Protein AF-A0A3Q0JH21-F1 (afdb_monomer)

Foldseek 3Di:
DDFFKEKEKFFWADWDDDQFWIWTWGDDPQGTAIEIEGDDNPCPPDDDDDHGFIKIFIATWDADPVRGIHGYTPDMDGDPDPVVVVVLVVLLVCVVVVVVVVVVVVVVVVVVVVVVVVPDDDDDDDDDDDDDDDDPPPVVVVPPPHRHDDPVVSVVVPD

Solvent-accessible surface area (backbone atoms only — not comparable to full-atom values): 9679 Å² total; per-residue (Å²): 138,86,74,54,36,34,35,37,66,31,31,29,74,41,69,49,80,56,91,54,31,36,43,34,36,34,34,45,102,66,44,76,43,48,30,41,35,74,47,59,89,83,56,82,78,74,72,84,80,60,65,74,36,54,31,39,37,34,23,34,57,43,78,45,97,86,74,48,63,34,34,42,46,76,45,76,43,75,57,88,55,74,66,56,55,56,53,51,53,53,50,42,67,43,45,62,62,52,52,54,57,49,55,56,52,57,49,54,54,50,57,56,52,58,61,62,67,74,73,70,78,84,85,89,82,85,90,80,94,81,83,89,79,86,77,79,76,65,70,73,70,70,57,83,58,75,40,60,49,54,59,61,69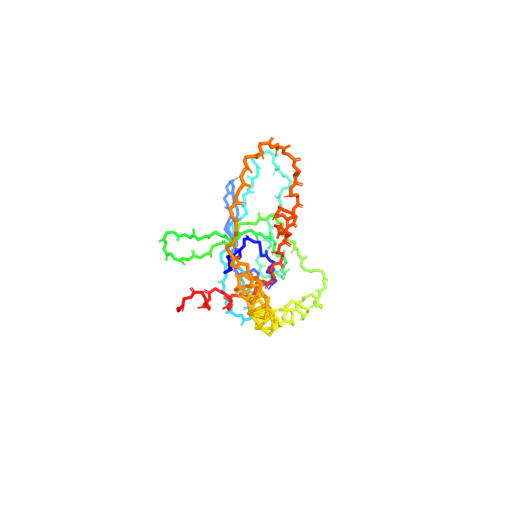,65,59,75,75,71,127

Structure (mmCIF, N/CA/C/O backbone):
data_AF-A0A3Q0JH21-F1
#
_entry.id   AF-A0A3Q0JH21-F1
#
loop_
_atom_site.group_PDB
_atom_site.id
_atom_site.type_symbol
_atom_site.label_atom_id
_atom_site.label_alt_id
_atom_site.label_comp_id
_atom_site.label_asym_id
_atom_site.label_entity_id
_atom_site.label_seq_id
_atom_site.pdbx_PDB_ins_code
_atom_site.Cartn_x
_atom_site.Cartn_y
_atom_site.Cartn_z
_atom_site.occupancy
_atom_site.B_iso_or_equiv
_atom_site.auth_seq_id
_atom_site.auth_comp_id
_atom_site.auth_asym_id
_atom_site.auth_atom_id
_atom_site.pdbx_PDB_model_num
ATOM 1 N N . MET A 1 1 ? -6.756 12.378 17.312 1.00 47.69 1 MET A N 1
ATOM 2 C CA . MET A 1 1 ? -5.829 11.247 17.101 1.00 47.69 1 MET A CA 1
ATOM 3 C C . MET A 1 1 ? -5.426 11.287 15.644 1.00 47.69 1 MET A C 1
ATOM 5 O O . MET A 1 1 ? -6.291 11.143 14.793 1.00 47.69 1 MET A O 1
ATOM 9 N N . GLU A 1 2 ? -4.172 11.613 15.358 1.00 54.91 2 GLU A N 1
ATOM 10 C CA . GLU A 1 2 ? -3.682 11.791 13.990 1.00 54.91 2 GLU A CA 1
ATOM 11 C C . GLU A 1 2 ? -3.002 10.500 13.519 1.00 54.91 2 GLU A C 1
ATOM 13 O O . GLU A 1 2 ? -2.064 10.015 14.152 1.00 54.91 2 GLU A O 1
ATOM 18 N N . VAL A 1 3 ? -3.500 9.908 12.433 1.00 61.66 3 VAL A N 1
ATOM 19 C CA . 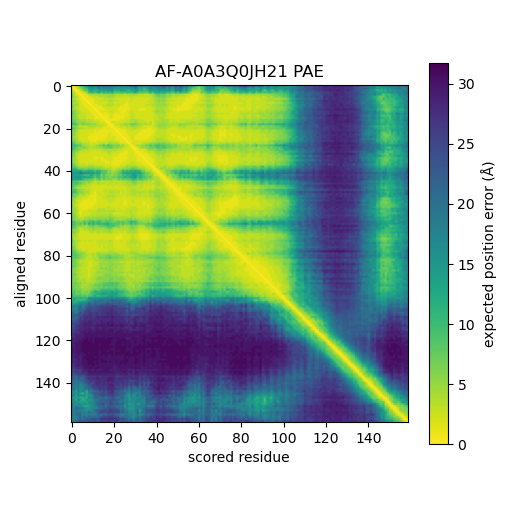VAL A 1 3 ? -3.003 8.627 11.911 1.00 61.66 3 VAL A CA 1
ATOM 20 C C . VAL A 1 3 ? -1.771 8.867 11.053 1.00 61.66 3 VAL A C 1
ATOM 22 O O . VAL A 1 3 ? -1.867 9.479 9.994 1.00 61.66 3 VAL A O 1
ATOM 25 N N . HIS A 1 4 ? -0.629 8.353 11.501 1.00 77.00 4 HIS A N 1
ATOM 26 C CA . HIS A 1 4 ? 0.640 8.539 10.802 1.00 77.00 4 HIS A CA 1
ATOM 27 C C . HIS A 1 4 ? 0.984 7.359 9.895 1.00 77.00 4 HIS A C 1
ATOM 29 O O . HIS A 1 4 ? 1.493 7.583 8.807 1.00 77.00 4 HIS A O 1
ATOM 35 N N . LEU A 1 5 ? 0.677 6.120 10.296 1.00 84.62 5 LEU A N 1
ATOM 36 C CA . LEU A 1 5 ? 0.980 4.899 9.544 1.00 84.62 5 LEU A CA 1
ATOM 37 C C . LEU A 1 5 ? -0.312 4.154 9.206 1.00 84.62 5 LEU A C 1
ATOM 39 O O . LEU A 1 5 ? -1.169 3.955 10.068 1.00 84.62 5 LEU A O 1
ATOM 43 N N . ALA A 1 6 ? -0.427 3.725 7.954 1.00 84.06 6 ALA A N 1
ATOM 44 C CA . ALA A 1 6 ? -1.588 3.039 7.434 1.00 84.06 6 ALA A CA 1
ATOM 45 C C . ALA A 1 6 ? -1.217 1.787 6.637 1.00 84.0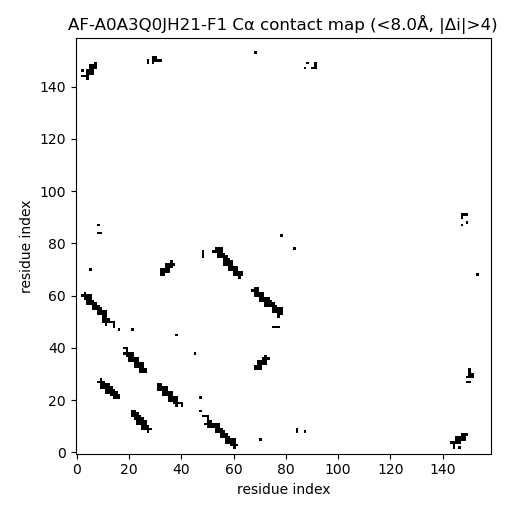6 6 ALA A C 1
ATOM 47 O O . ALA A 1 6 ? -0.247 1.772 5.880 1.00 84.06 6 ALA A O 1
ATOM 48 N N . THR A 1 7 ? -2.025 0.740 6.796 1.00 88.19 7 THR A N 1
ATOM 49 C CA . THR A 1 7 ? -2.053 -0.408 5.878 1.00 88.19 7 THR A CA 1
ATOM 50 C C . THR A 1 7 ? -3.354 -0.376 5.099 1.00 88.19 7 THR A C 1
ATOM 52 O O . THR A 1 7 ? -4.413 -0.206 5.702 1.00 88.19 7 THR A O 1
ATOM 55 N N . ILE A 1 8 ? -3.273 -0.538 3.784 1.00 87.56 8 ILE A N 1
ATOM 56 C CA . ILE A 1 8 ? -4.420 -0.592 2.882 1.00 87.56 8 ILE A CA 1
ATOM 57 C C . ILE A 1 8 ? -4.338 -1.884 2.075 1.00 87.56 8 ILE A C 1
ATOM 59 O O . ILE A 1 8 ? -3.251 -2.319 1.683 1.00 87.56 8 ILE A O 1
ATOM 63 N N . ILE A 1 9 ? -5.490 -2.497 1.835 1.00 91.06 9 ILE A N 1
ATOM 64 C CA . ILE A 1 9 ? -5.622 -3.651 0.951 1.00 91.06 9 ILE A CA 1
ATOM 65 C C . ILE A 1 9 ? -6.660 -3.289 -0.098 1.00 91.06 9 ILE A C 1
ATOM 67 O O . ILE A 1 9 ? -7.755 -2.847 0.242 1.00 91.06 9 ILE A O 1
ATOM 71 N N . GLY A 1 10 ? -6.307 -3.444 -1.370 1.00 91.00 10 GLY A N 1
ATOM 72 C CA . GLY A 1 10 ? -7.180 -3.046 -2.466 1.00 91.00 10 GLY A CA 1
ATOM 73 C C . GLY A 1 10 ? -6.657 -3.473 -3.826 1.00 91.00 10 GLY A C 1
ATOM 74 O O . GLY A 1 10 ? -5.677 -4.209 -3.943 1.00 91.00 10 GLY A O 1
ATOM 75 N N . VAL A 1 11 ? -7.333 -3.004 -4.868 1.00 93.44 11 VAL A N 1
ATOM 76 C CA . VAL A 1 11 ? -7.014 -3.293 -6.264 1.00 93.44 11 VAL A CA 1
ATOM 77 C C . VAL A 1 11 ? -6.386 -2.064 -6.903 1.00 93.44 11 VAL A C 1
ATOM 79 O O . VAL A 1 11 ? -6.929 -0.962 -6.832 1.00 93.44 11 VAL A O 1
ATOM 82 N N . ILE A 1 12 ? -5.256 -2.249 -7.582 1.00 95.62 12 ILE A N 1
ATOM 83 C CA . ILE A 1 12 ? -4.656 -1.178 -8.382 1.00 95.62 12 ILE A CA 1
ATOM 84 C C . ILE A 1 12 ? -5.578 -0.866 -9.568 1.00 95.62 12 ILE A C 1
ATOM 86 O O . ILE A 1 12 ? -5.927 -1.763 -10.336 1.00 95.62 12 ILE A O 1
ATOM 90 N N . ARG A 1 13 ? -5.952 0.406 -9.727 1.00 95.25 13 ARG A N 1
ATOM 91 C CA . ARG A 1 13 ? -6.743 0.931 -10.855 1.00 95.25 13 ARG A CA 1
ATOM 92 C C . ARG A 1 13 ? -5.908 1.677 -11.882 1.00 95.25 13 ARG A C 1
ATOM 94 O O . ARG A 1 13 ? -6.226 1.655 -13.071 1.00 95.25 13 ARG A O 1
ATOM 101 N N . SER A 1 14 ? -4.845 2.333 -11.427 1.00 95.56 14 SER A N 1
ATOM 102 C CA . SER A 1 14 ? -3.913 3.062 -12.281 1.00 95.56 14 SER A CA 1
ATOM 103 C C . SER A 1 14 ? -2.497 2.961 -11.735 1.00 95.56 14 SER A C 1
ATOM 105 O O . SER A 1 14 ? -2.299 2.914 -10.518 1.00 95.56 14 SER A O 1
ATOM 107 N N . VAL A 1 15 ? -1.534 2.929 -12.653 1.00 96.56 15 VAL A N 1
ATOM 108 C CA . VAL A 1 15 ? -0.098 2.950 -12.376 1.00 96.56 15 VAL A CA 1
ATOM 109 C C . VAL A 1 15 ? 0.515 3.994 -13.291 1.00 96.56 15 VAL A C 1
ATOM 111 O O . VAL A 1 15 ? 0.415 3.876 -14.511 1.00 96.56 15 VAL A O 1
ATOM 114 N N . ASP A 1 16 ? 1.145 4.997 -12.700 1.00 96.12 16 ASP A N 1
ATOM 115 C CA . ASP A 1 16 ? 1.891 6.030 -13.406 1.00 96.12 16 ASP A CA 1
ATOM 116 C C . ASP A 1 16 ? 3.349 5.983 -12.944 1.00 96.12 16 ASP A C 1
ATOM 118 O O . ASP A 1 16 ? 3.661 6.248 -11.781 1.00 96.12 16 ASP A O 1
ATOM 122 N N . VAL A 1 17 ? 4.232 5.564 -13.849 1.00 94.00 17 VAL A N 1
ATOM 123 C CA . VAL A 1 17 ? 5.647 5.315 -13.565 1.00 94.00 17 VAL A CA 1
ATOM 124 C C . VAL A 1 17 ? 6.467 6.502 -14.050 1.00 94.00 17 VAL A C 1
ATOM 126 O O . VAL A 1 17 ? 6.445 6.854 -15.225 1.00 94.00 17 VAL A O 1
ATOM 129 N N . SER A 1 18 ? 7.229 7.093 -13.138 1.00 92.12 18 SER A N 1
ATOM 130 C CA . SER A 1 18 ? 8.244 8.109 -13.412 1.00 92.12 18 SER A CA 1
ATOM 131 C C . SER A 1 18 ? 9.637 7.571 -13.060 1.00 92.12 18 SER A C 1
ATOM 133 O O . SER A 1 18 ? 9.766 6.519 -12.440 1.00 92.12 18 SER A O 1
ATOM 135 N N . SER A 1 19 ? 10.695 8.315 -13.394 1.00 87.31 19 SER A N 1
ATOM 136 C CA . SER A 1 19 ? 12.081 7.906 -13.099 1.00 87.31 19 SER A CA 1
ATOM 137 C C . SER A 1 19 ? 12.407 7.823 -11.604 1.00 87.31 19 SER A C 1
ATOM 139 O O . SER A 1 19 ? 13.262 7.042 -11.219 1.00 87.31 19 SER A O 1
ATOM 141 N N . ILE A 1 20 ? 11.745 8.633 -10.770 1.00 92.56 20 ILE A N 1
ATOM 142 C CA . ILE A 1 20 ? 12.043 8.764 -9.328 1.00 92.56 20 ILE A CA 1
ATOM 143 C C . ILE A 1 20 ? 10.898 8.291 -8.430 1.00 92.56 20 ILE A C 1
ATOM 145 O O . ILE A 1 20 ? 11.001 8.318 -7.206 1.00 92.56 20 ILE A O 1
ATOM 149 N N . LYS A 1 21 ? 9.754 7.933 -9.019 1.00 93.69 21 LYS A N 1
ATOM 150 C CA . LYS A 1 21 ? 8.562 7.543 -8.266 1.00 93.69 21 LYS A CA 1
ATOM 151 C C . LYS A 1 21 ? 7.571 6.760 -9.110 1.00 93.69 21 LYS A C 1
ATOM 153 O O . LYS A 1 21 ? 7.527 6.909 -10.327 1.00 93.69 21 LYS A O 1
ATOM 158 N N . VAL A 1 22 ? 6.699 6.026 -8.435 1.00 95.06 22 VAL A N 1
ATOM 159 C CA . VAL A 1 22 ? 5.499 5.423 -9.013 1.00 95.06 22 VAL A CA 1
ATOM 160 C C . VAL A 1 22 ? 4.279 5.911 -8.254 1.00 95.06 22 VAL A C 1
ATOM 162 O O . VAL A 1 22 ? 4.223 5.816 -7.026 1.00 95.06 22 VAL A O 1
ATOM 165 N N . ASN A 1 23 ? 3.298 6.429 -8.986 1.00 95.75 23 ASN A N 1
ATOM 166 C CA . ASN A 1 23 ? 1.998 6.780 -8.441 1.00 95.75 23 ASN A CA 1
ATOM 167 C C . ASN A 1 23 ? 1.028 5.625 -8.711 1.00 95.75 23 ASN A C 1
ATOM 169 O O . ASN A 1 23 ? 0.816 5.220 -9.854 1.00 95.75 23 ASN A O 1
ATOM 173 N N . TYR A 1 24 ? 0.423 5.112 -7.650 1.00 96.00 24 TYR A N 1
ATOM 174 C CA . TYR A 1 24 ? -0.621 4.104 -7.703 1.00 96.00 24 TYR A CA 1
ATOM 175 C C . TYR A 1 24 ? -1.951 4.737 -7.316 1.00 96.00 24 TYR A C 1
ATOM 177 O O . TYR A 1 24 ? -2.042 5.462 -6.326 1.00 96.00 24 TYR A O 1
ATOM 185 N N . LEU A 1 25 ? -3.002 4.414 -8.063 1.00 93.88 25 LEU A N 1
ATOM 186 C CA . LEU A 1 25 ? -4.372 4.618 -7.609 1.00 93.88 25 LEU A CA 1
ATOM 187 C C . LEU A 1 25 ? -4.904 3.271 -7.140 1.00 93.88 25 LEU A C 1
ATOM 189 O O . LEU A 1 25 ? -5.046 2.359 -7.957 1.00 93.88 25 LEU A O 1
ATOM 193 N N . VAL A 1 26 ? -5.174 3.145 -5.846 1.00 92.75 26 VAL A N 1
ATOM 194 C CA . VAL A 1 26 ? -5.681 1.905 -5.251 1.00 92.75 26 VAL A CA 1
ATOM 195 C C . VAL A 1 26 ? -7.119 2.107 -4.821 1.00 92.75 26 VAL A C 1
ATOM 197 O O . VAL A 1 26 ? -7.433 3.091 -4.158 1.00 92.75 26 VAL A O 1
ATOM 200 N N . GLU A 1 27 ? -7.980 1.181 -5.223 1.00 89.12 27 GLU A N 1
ATOM 201 C CA . GLU A 1 27 ? -9.398 1.170 -4.889 1.00 89.12 27 GLU A CA 1
ATOM 202 C C . GLU A 1 27 ? -9.712 0.007 -3.950 1.00 89.12 27 GLU A C 1
ATOM 204 O O . GLU A 1 27 ? -9.307 -1.131 -4.198 1.00 89.12 27 GLU A O 1
ATOM 209 N N . ASP A 1 28 ? -10.452 0.295 -2.886 1.00 84.88 28 ASP A N 1
ATOM 210 C CA . ASP A 1 28 ? -11.114 -0.699 -2.046 1.00 84.88 28 ASP A CA 1
ATOM 211 C C . ASP A 1 28 ? -12.643 -0.537 -2.153 1.00 84.88 28 ASP A C 1
ATOM 213 O O . ASP A 1 28 ? -13.153 0.291 -2.908 1.00 84.88 28 ASP A O 1
ATOM 217 N N . SER A 1 29 ? -13.411 -1.316 -1.390 1.00 73.00 29 SER A N 1
ATOM 218 C CA . SER A 1 29 ? -14.879 -1.212 -1.376 1.00 73.00 29 SER A CA 1
ATOM 219 C C . SER A 1 29 ? -15.416 0.126 -0.841 1.00 73.00 29 SER A C 1
ATOM 221 O O . SER A 1 29 ? -16.627 0.326 -0.816 1.00 73.00 29 SER A O 1
ATOM 223 N N . THR A 1 30 ? -14.550 1.017 -0.357 1.00 71.94 30 THR A N 1
ATOM 224 C CA . THR A 1 30 ? -14.909 2.284 0.292 1.00 71.94 30 THR A CA 1
ATOM 225 C C . THR A 1 30 ? -14.481 3.514 -0.507 1.00 71.94 30 THR A C 1
ATOM 227 O O . THR A 1 30 ? -14.981 4.607 -0.246 1.00 71.94 30 THR A O 1
ATOM 230 N N . GLY A 1 31 ? -13.600 3.359 -1.496 1.00 82.69 31 GLY A N 1
ATOM 231 C CA . GLY A 1 31 ? -13.207 4.424 -2.410 1.00 82.69 31 GLY A CA 1
ATOM 232 C C . GLY A 1 31 ? -11.813 4.223 -2.994 1.00 82.69 31 GLY A C 1
ATOM 233 O O . GLY A 1 31 ? -11.242 3.137 -2.944 1.00 82.69 31 GLY A O 1
ATOM 234 N N . CYS A 1 32 ? -11.251 5.306 -3.533 1.00 86.94 32 CYS A N 1
ATOM 235 C CA . CYS A 1 32 ? -9.919 5.314 -4.131 1.00 86.94 32 CYS A CA 1
ATOM 236 C C . CYS A 1 32 ? -8.946 6.171 -3.318 1.00 86.94 32 CYS A C 1
ATOM 238 O O . CYS A 1 32 ? -9.309 7.231 -2.809 1.00 86.94 32 CYS A O 1
ATOM 240 N N . MET A 1 33 ? -7.684 5.754 -3.268 1.00 89.31 33 MET A N 1
ATOM 241 C CA . MET A 1 33 ? -6.603 6.481 -2.612 1.00 89.31 33 MET A CA 1
ATOM 242 C C . MET A 1 33 ? -5.358 6.537 -3.493 1.00 89.31 33 MET A C 1
ATOM 244 O O . MET A 1 33 ? -4.937 5.543 -4.090 1.00 89.31 33 MET A O 1
ATOM 248 N N . SER A 1 34 ? -4.767 7.729 -3.559 1.00 92.88 34 SER A N 1
ATOM 249 C CA . SER A 1 34 ? -3.505 7.969 -4.253 1.00 92.88 34 SER A CA 1
ATOM 250 C C . SER A 1 34 ? -2.342 7.558 -3.357 1.00 92.88 34 SER A C 1
ATOM 252 O O . SER A 1 34 ? -2.232 8.012 -2.215 1.00 92.88 34 SER A O 1
ATOM 254 N N . CYS A 1 35 ? -1.477 6.692 -3.871 1.00 93.81 35 CYS A N 1
ATOM 255 C CA . CYS A 1 35 ? -0.324 6.166 -3.161 1.00 93.81 35 CYS A CA 1
ATOM 256 C C . CYS A 1 35 ? 0.948 6.457 -3.961 1.00 93.81 35 CYS A C 1
ATOM 258 O O . CYS A 1 35 ? 0.992 6.218 -5.164 1.00 93.81 35 CYS A O 1
ATOM 260 N N . VAL A 1 36 ? 1.990 6.966 -3.311 1.00 95.31 36 VAL A N 1
ATOM 261 C CA . VAL A 1 36 ? 3.242 7.368 -3.964 1.00 95.31 36 VAL A CA 1
ATOM 262 C C . VAL A 1 36 ? 4.387 6.533 -3.411 1.00 95.31 36 VAL A C 1
ATOM 264 O O . VAL A 1 36 ? 4.658 6.577 -2.212 1.00 95.31 36 VAL A O 1
ATOM 267 N N . HIS A 1 37 ? 5.063 5.792 -4.283 1.00 95.19 37 HIS A N 1
ATOM 268 C CA . HIS A 1 37 ? 6.300 5.080 -3.975 1.00 95.19 37 HIS A CA 1
ATOM 269 C C . HIS A 1 37 ? 7.477 5.852 -4.561 1.00 95.19 37 HIS A C 1
ATOM 271 O O . HIS A 1 37 ? 7.478 6.112 -5.760 1.00 95.19 37 HIS A O 1
ATOM 277 N N . TRP A 1 38 ? 8.460 6.224 -3.747 1.00 94.06 38 TRP A N 1
ATOM 278 C CA . TRP A 1 38 ? 9.692 6.837 -4.244 1.00 94.06 38 TRP A CA 1
ATOM 279 C C . TRP A 1 38 ? 10.690 5.738 -4.564 1.00 94.06 38 TRP A C 1
ATOM 281 O O . TRP A 1 38 ? 10.919 4.866 -3.733 1.00 94.06 38 TRP A O 1
ATOM 291 N N . ILE A 1 39 ? 11.227 5.771 -5.779 1.00 90.38 39 ILE A N 1
ATOM 292 C CA . ILE A 1 39 ? 12.236 4.817 -6.226 1.00 90.38 39 ILE A CA 1
ATOM 293 C C . ILE A 1 39 ? 13.594 5.447 -5.940 1.00 90.38 39 ILE A C 1
ATOM 295 O O . ILE A 1 39 ? 13.819 6.607 -6.295 1.00 90.38 39 ILE A O 1
ATOM 299 N N . ASP A 1 40 ? 14.477 4.691 -5.298 1.00 87.69 40 ASP A N 1
ATOM 300 C CA . ASP A 1 40 ? 15.867 5.103 -5.156 1.00 87.69 40 ASP A CA 1
ATOM 301 C C . ASP A 1 40 ? 16.568 4.997 -6.517 1.00 87.69 40 ASP A C 1
ATOM 303 O O . ASP A 1 40 ? 16.396 4.014 -7.237 1.00 87.69 40 ASP A O 1
ATOM 307 N N . ALA A 1 41 ? 17.350 6.010 -6.888 1.00 79.81 41 ALA A N 1
ATOM 308 C CA . ALA A 1 41 ? 17.995 6.074 -8.199 1.00 79.81 41 ALA A CA 1
ATOM 309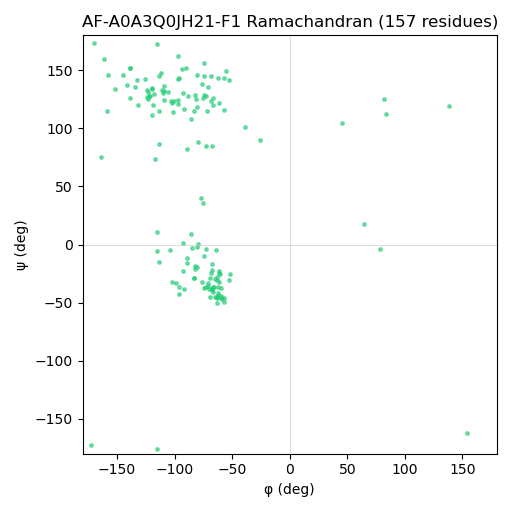 C C . ALA A 1 41 ? 18.969 4.904 -8.435 1.00 79.81 41 ALA A C 1
ATOM 311 O O . ALA A 1 41 ? 19.216 4.534 -9.584 1.00 79.81 41 ALA A O 1
ATOM 312 N N . GLU A 1 42 ? 19.490 4.318 -7.355 1.00 80.19 42 GLU A N 1
ATOM 313 C CA . GLU A 1 42 ? 20.420 3.186 -7.385 1.00 80.19 42 GLU A CA 1
ATOM 314 C C . GLU A 1 42 ? 19.716 1.816 -7.370 1.00 80.19 42 GLU A C 1
ATOM 316 O O . GLU A 1 42 ? 20.342 0.791 -7.650 1.00 80.19 42 GLU A O 1
ATOM 321 N N . ASP A 1 43 ? 18.404 1.769 -7.105 1.00 80.31 43 ASP A N 1
ATOM 322 C CA . ASP A 1 43 ? 17.642 0.519 -7.090 1.00 80.31 43 ASP A CA 1
ATOM 323 C C . ASP A 1 43 ? 17.082 0.177 -8.477 1.00 80.31 43 ASP A C 1
ATOM 325 O O . ASP A 1 43 ? 15.911 0.380 -8.807 1.00 80.31 43 ASP A O 1
ATOM 329 N N . HIS A 1 44 ? 17.937 -0.418 -9.307 1.00 76.25 44 HIS A N 1
ATOM 330 C CA . HIS A 1 44 ? 17.548 -0.938 -10.620 1.00 76.25 44 HIS A CA 1
ATOM 331 C C . HIS A 1 44 ? 16.710 -2.227 -10.559 1.00 76.25 44 HIS A C 1
ATOM 333 O O . HIS A 1 44 ? 16.283 -2.735 -11.599 1.00 76.25 44 HIS A O 1
ATOM 339 N N . SER A 1 45 ? 16.487 -2.791 -9.367 1.00 81.81 45 SER A N 1
ATOM 340 C CA . SER A 1 45 ? 15.738 -4.038 -9.196 1.00 81.81 45 SER A CA 1
ATOM 341 C C . SER A 1 45 ? 14.235 -3.815 -9.019 1.00 81.81 45 SER A C 1
ATOM 343 O O . SER A 1 45 ? 13.451 -4.756 -9.205 1.00 81.81 45 SER A O 1
ATOM 345 N N . TYR A 1 46 ? 13.822 -2.578 -8.718 1.00 85.81 46 TYR A N 1
ATOM 346 C CA . TYR A 1 46 ? 12.430 -2.240 -8.466 1.00 85.81 46 TYR A CA 1
ATOM 347 C C . TYR A 1 46 ? 11.542 -2.508 -9.687 1.00 85.81 46 TYR A C 1
ATOM 349 O O . TYR A 1 46 ? 11.713 -1.944 -10.770 1.00 85.81 46 TYR A O 1
ATOM 357 N N . LYS A 1 47 ? 10.534 -3.363 -9.495 1.00 89.75 47 LYS A N 1
ATOM 358 C CA . LYS A 1 47 ? 9.520 -3.678 -10.505 1.00 89.75 47 LYS A CA 1
ATOM 359 C C . LYS A 1 47 ? 8.164 -3.156 -10.037 1.00 89.75 47 LYS A C 1
ATOM 361 O O . LYS A 1 47 ? 7.640 -3.679 -9.052 1.00 89.75 47 LYS A O 1
ATOM 366 N N . PRO A 1 48 ? 7.567 -2.178 -10.742 1.00 92.06 48 PRO A N 1
ATOM 367 C CA . PRO A 1 48 ? 6.246 -1.674 -10.399 1.00 92.06 48 PRO A CA 1
ATOM 368 C C . PRO A 1 48 ? 5.184 -2.779 -10.384 1.00 92.06 48 PRO A C 1
ATOM 370 O O . PRO A 1 48 ? 5.191 -3.694 -11.217 1.00 92.06 48 PRO A O 1
ATOM 373 N N . LEU A 1 49 ? 4.241 -2.671 -9.449 1.00 94.44 49 LEU A N 1
ATOM 374 C CA . LEU A 1 49 ? 3.094 -3.573 -9.376 1.00 94.44 49 LEU A CA 1
ATOM 375 C C . LEU A 1 49 ? 2.164 -3.338 -10.571 1.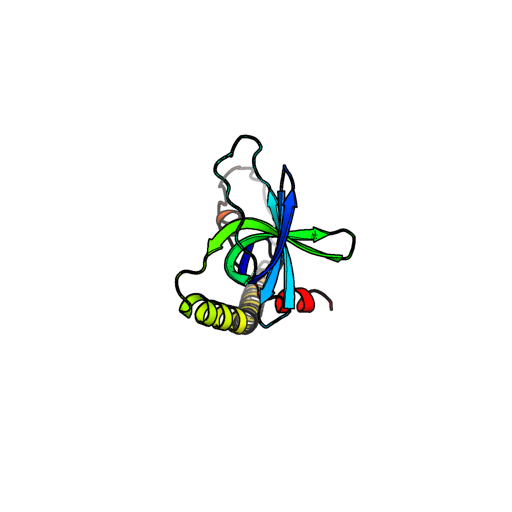00 94.44 49 LEU A C 1
ATOM 377 O O . LEU A 1 49 ? 2.003 -2.213 -11.048 1.00 94.44 49 LEU A O 1
ATOM 381 N N . LYS A 1 50 ? 1.541 -4.406 -11.072 1.00 93.88 50 LYS A N 1
ATOM 382 C CA . LYS A 1 50 ? 0.693 -4.332 -12.266 1.00 93.88 50 LYS A CA 1
ATOM 383 C C . LYS A 1 50 ? -0.701 -3.805 -11.945 1.00 93.88 50 LYS A C 1
ATOM 385 O O . LYS A 1 50 ? -1.292 -4.145 -10.918 1.00 93.88 50 LYS A O 1
ATOM 390 N N . ASN A 1 51 ? -1.270 -3.062 -12.892 1.00 93.69 51 ASN A N 1
ATOM 391 C CA . ASN A 1 51 ? -2.674 -2.664 -12.840 1.00 93.69 51 ASN A CA 1
ATOM 392 C C . ASN A 1 51 ? -3.597 -3.895 -12.709 1.00 93.69 51 ASN A C 1
ATOM 394 O O . ASN A 1 51 ? -3.271 -4.968 -13.217 1.00 93.69 51 ASN A O 1
ATOM 398 N N . ARG A 1 52 ? -4.751 -3.728 -12.051 1.00 93.25 52 ARG A N 1
ATOM 399 C CA . ARG A 1 52 ? -5.760 -4.765 -11.762 1.00 93.25 52 ARG A CA 1
ATOM 400 C C . ARG A 1 52 ? -5.301 -5.894 -10.837 1.00 93.25 52 ARG A C 1
ATOM 402 O O . ARG A 1 52 ? -5.953 -6.932 -10.783 1.00 93.25 52 ARG A O 1
ATOM 409 N N . SER A 1 53 ? -4.217 -5.692 -10.098 1.00 92.62 53 SER A N 1
ATOM 410 C CA . SER A 1 53 ? -3.742 -6.665 -9.112 1.00 92.62 53 SER A CA 1
ATOM 411 C C . SER A 1 53 ? -4.237 -6.307 -7.714 1.00 92.62 53 SER A C 1
ATOM 413 O O . SER A 1 53 ? -4.284 -5.124 -7.365 1.00 92.62 53 SER A O 1
ATOM 415 N N . CYS A 1 54 ? -4.575 -7.323 -6.917 1.00 92.88 54 CYS A N 1
ATOM 416 C CA . CYS A 1 54 ? -4.825 -7.170 -5.485 1.00 92.88 54 CYS A CA 1
ATOM 417 C C . CYS A 1 54 ? -3.494 -6.983 -4.761 1.00 92.88 54 CYS A C 1
ATOM 419 O O . CYS A 1 54 ? -2.559 -7.764 -4.957 1.00 92.88 54 CYS A O 1
ATOM 421 N N . VAL A 1 55 ? -3.404 -5.939 -3.945 1.00 94.25 55 VAL A N 1
ATOM 422 C CA . VAL A 1 55 ? -2.160 -5.536 -3.295 1.00 94.25 55 VAL A CA 1
ATOM 423 C C . VAL A 1 55 ? -2.396 -5.133 -1.853 1.00 94.25 55 VAL A C 1
ATOM 425 O O . VAL A 1 55 ? -3.461 -4.629 -1.488 1.00 94.25 55 VAL A O 1
ATOM 428 N N . LYS A 1 56 ? -1.353 -5.321 -1.055 1.00 92.88 56 LYS A N 1
ATOM 429 C CA . LYS A 1 56 ? -1.225 -4.796 0.296 1.00 92.88 56 LYS A CA 1
ATOM 430 C C . LYS A 1 56 ? -0.171 -3.705 0.280 1.00 92.88 56 LYS A C 1
ATOM 432 O O . LYS A 1 56 ? 0.959 -3.936 -0.149 1.00 92.88 56 LYS A O 1
ATOM 437 N N . ILE A 1 57 ? -0.546 -2.517 0.733 1.00 93.00 57 ILE A N 1
ATOM 438 C CA . ILE A 1 57 ? 0.341 -1.358 0.778 1.00 93.00 57 ILE A CA 1
ATOM 439 C C . ILE A 1 57 ? 0.404 -0.842 2.206 1.00 93.00 57 ILE A C 1
ATOM 441 O O . ILE A 1 57 ? -0.617 -0.629 2.856 1.00 93.00 57 ILE A O 1
ATOM 445 N N . ILE A 1 58 ? 1.621 -0.625 2.682 1.00 92.00 58 ILE A N 1
ATOM 446 C CA . ILE A 1 58 ? 1.928 -0.072 3.994 1.00 92.00 58 ILE A CA 1
ATOM 447 C C . ILE A 1 58 ? 2.673 1.235 3.765 1.00 92.00 58 ILE A C 1
ATOM 449 O O . ILE A 1 58 ? 3.643 1.282 3.005 1.00 92.00 58 ILE A O 1
ATOM 453 N N . GLY A 1 59 ? 2.231 2.308 4.409 1.00 91.06 59 GLY A N 1
ATOM 454 C CA . GLY A 1 59 ? 2.806 3.629 4.202 1.00 91.06 59 GLY A CA 1
ATOM 455 C C . GLY A 1 59 ? 2.321 4.656 5.208 1.00 91.06 59 GLY A C 1
ATOM 456 O O . GLY A 1 59 ? 1.433 4.378 6.009 1.00 91.06 59 GLY A O 1
ATOM 457 N N . HIS A 1 60 ? 2.899 5.851 5.171 1.00 89.62 60 HIS A N 1
ATOM 458 C CA . HIS A 1 60 ? 2.462 6.950 6.024 1.00 89.62 60 HIS A CA 1
ATOM 459 C C . HIS A 1 60 ? 1.502 7.885 5.293 1.00 89.62 60 HIS A C 1
ATOM 461 O O . HIS A 1 60 ? 1.660 8.142 4.100 1.00 89.62 60 HIS A O 1
ATOM 467 N N . ILE A 1 61 ? 0.487 8.388 5.991 1.00 87.94 61 ILE A N 1
ATOM 468 C CA . ILE A 1 61 ? -0.490 9.302 5.393 1.00 87.94 61 ILE A CA 1
ATOM 469 C C . ILE A 1 61 ? 0.092 10.713 5.406 1.00 87.94 61 ILE A C 1
ATOM 471 O O . ILE A 1 61 ? 0.526 11.205 6.443 1.00 87.94 61 ILE A O 1
ATOM 475 N N . LYS A 1 62 ? 0.069 11.379 4.252 1.00 86.50 62 LYS A N 1
AT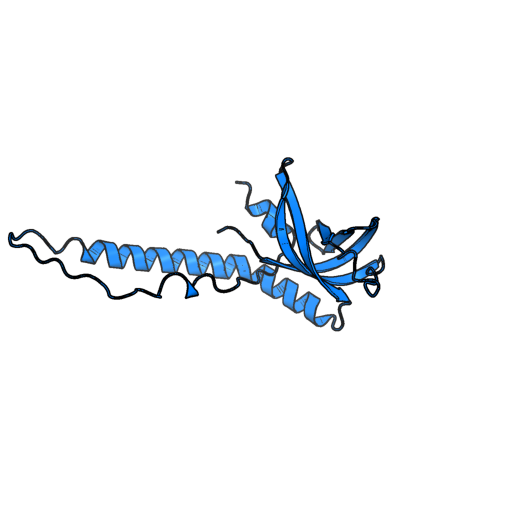OM 476 C CA . LYS A 1 62 ? 0.491 12.769 4.100 1.00 86.50 62 LYS A CA 1
ATOM 477 C C . LYS A 1 62 ? -0.644 13.598 3.515 1.00 86.50 62 LYS A C 1
ATOM 479 O O . LYS A 1 62 ? -1.159 13.277 2.444 1.00 86.50 62 LYS A O 1
ATOM 484 N N . SER A 1 63 ? -1.010 14.674 4.203 1.00 85.69 63 SER A N 1
ATOM 485 C CA . SER A 1 63 ? -1.977 15.655 3.707 1.00 85.69 63 SER A CA 1
ATOM 486 C C . SER A 1 63 ? -1.335 16.567 2.660 1.00 85.69 63 SER A C 1
ATOM 488 O O . SER A 1 63 ? -0.192 17.004 2.810 1.00 85.69 63 SER A O 1
ATOM 490 N N . LEU A 1 64 ? -2.072 16.840 1.591 1.00 79.38 64 LEU A N 1
ATOM 491 C CA . LEU A 1 64 ? -1.717 17.777 0.534 1.00 79.38 64 LEU A CA 1
ATOM 492 C C . LEU A 1 64 ? -2.399 19.124 0.794 1.00 79.38 64 LEU A C 1
ATOM 494 O O . LEU A 1 64 ? -3.359 19.223 1.557 1.00 79.38 64 LEU A O 1
ATOM 498 N N . GLN A 1 65 ? -1.894 20.175 0.144 1.00 78.50 65 GLN A N 1
ATOM 499 C CA . GLN A 1 65 ? -2.411 21.541 0.296 1.00 78.50 65 GLN A CA 1
ATOM 500 C C . GLN A 1 65 ? -3.878 21.688 -0.145 1.00 78.50 65 GLN A C 1
ATOM 502 O O . GLN A 1 65 ? -4.561 22.591 0.320 1.00 78.50 65 GLN A O 1
ATOM 507 N N . ASP A 1 66 ? -4.376 20.797 -1.006 1.00 80.19 66 ASP A N 1
ATOM 508 C CA . ASP A 1 66 ? -5.761 20.773 -1.489 1.00 80.19 66 ASP A CA 1
ATOM 509 C C . ASP A 1 66 ? -6.723 20.000 -0.563 1.00 80.19 66 ASP A C 1
ATOM 511 O O . ASP A 1 66 ? -7.864 19.735 -0.938 1.00 80.19 66 ASP A O 1
ATOM 515 N N . GLY A 1 67 ? -6.266 19.602 0.631 1.00 76.69 67 GLY A N 1
ATOM 516 C CA . GLY A 1 67 ? -7.043 18.817 1.593 1.00 76.69 67 GLY A CA 1
ATOM 517 C C . GLY A 1 67 ? -7.125 17.325 1.264 1.00 76.69 67 GLY A C 1
ATOM 518 O O . GLY A 1 67 ? -7.651 16.550 2.066 1.00 76.69 67 GLY A O 1
ATOM 519 N N . LYS A 1 68 ? -6.576 16.880 0.124 1.00 79.75 68 LYS A N 1
ATOM 520 C CA . LYS A 1 68 ? -6.469 15.449 -0.181 1.00 79.75 68 LYS A CA 1
ATOM 521 C C . LYS A 1 68 ? -5.366 14.817 0.651 1.00 79.75 68 LYS A C 1
ATOM 523 O O . LYS A 1 68 ? -4.421 15.479 1.074 1.00 79.75 68 LYS A O 1
ATOM 528 N N . LYS A 1 69 ? -5.455 13.508 0.867 1.00 84.94 69 LYS A N 1
ATOM 529 C CA . LYS A 1 69 ? -4.404 12.749 1.545 1.00 84.94 69 LYS A CA 1
ATOM 530 C C . LYS A 1 69 ? -3.861 11.675 0.620 1.00 84.94 69 LYS A C 1
ATOM 532 O O . LYS A 1 69 ? -4.631 10.951 -0.007 1.00 84.94 69 LYS A O 1
ATOM 537 N N . ASN A 1 70 ? -2.538 11.571 0.577 1.00 89.12 70 ASN A N 1
ATOM 538 C CA . ASN A 1 70 ? -1.833 10.536 -0.163 1.00 89.12 70 ASN A CA 1
ATOM 539 C C . ASN A 1 70 ? -1.134 9.588 0.807 1.00 89.12 70 ASN A C 1
ATOM 541 O O . ASN A 1 70 ? -0.660 10.000 1.868 1.00 89.12 70 ASN A O 1
ATOM 545 N N . LEU A 1 71 ? -1.036 8.323 0.414 1.00 91.44 71 LEU A N 1
ATOM 546 C CA . LEU A 1 71 ? -0.265 7.326 1.140 1.00 91.44 71 LEU A CA 1
ATOM 547 C C . LEU A 1 71 ? 1.158 7.265 0.582 1.00 91.44 71 LEU A C 1
ATOM 549 O O . LEU A 1 71 ? 1.378 6.904 -0.570 1.00 91.44 71 LEU A O 1
ATOM 553 N N . MET A 1 72 ? 2.136 7.602 1.404 1.00 93.94 72 MET A N 1
ATOM 554 C CA . MET A 1 72 ? 3.549 7.512 1.066 1.00 93.94 72 MET A CA 1
ATOM 555 C C . MET A 1 72 ? 4.035 6.098 1.374 1.00 93.94 72 MET A C 1
ATOM 557 O O . MET A 1 72 ? 4.119 5.699 2.537 1.00 93.94 72 MET A O 1
ATOM 561 N N . ILE A 1 73 ? 4.296 5.325 0.327 1.00 94.12 73 ILE A N 1
ATOM 562 C CA . ILE A 1 73 ? 4.512 3.882 0.410 1.00 94.12 73 ILE A CA 1
ATOM 563 C C . ILE A 1 73 ? 5.873 3.584 1.037 1.00 94.12 73 ILE A C 1
ATOM 565 O O . ILE A 1 73 ? 6.898 4.048 0.548 1.00 94.12 73 ILE A O 1
ATOM 569 N N . TYR A 1 74 ? 5.861 2.744 2.069 1.00 91.50 74 TYR A N 1
ATOM 570 C CA . TYR A 1 74 ? 7.044 2.086 2.619 1.00 91.50 74 TYR A CA 1
ATOM 571 C C . TYR A 1 74 ? 7.214 0.672 2.047 1.00 91.50 74 TYR A C 1
ATOM 573 O O . TYR A 1 74 ? 8.308 0.283 1.662 1.00 91.50 74 TYR A O 1
ATOM 581 N N . SER A 1 75 ? 6.120 -0.086 1.943 1.00 91.56 75 SER A N 1
ATOM 582 C CA . SER A 1 75 ? 6.113 -1.434 1.370 1.00 91.56 75 SER A CA 1
ATOM 583 C C . SER A 1 75 ? 4.848 -1.648 0.548 1.00 91.56 75 SER A C 1
ATOM 585 O O . SER A 1 75 ? 3.763 -1.238 0.960 1.00 91.56 75 SER A O 1
ATOM 587 N N . ALA A 1 76 ? 4.983 -2.270 -0.620 1.00 93.06 76 ALA A N 1
ATOM 588 C CA . ALA A 1 76 ? 3.864 -2.643 -1.474 1.00 93.06 76 ALA A CA 1
ATOM 589 C C . ALA A 1 76 ? 4.114 -4.034 -2.056 1.00 93.06 76 ALA A C 1
ATOM 591 O O . ALA A 1 76 ? 5.168 -4.286 -2.639 1.00 93.06 76 ALA A O 1
ATOM 592 N N . GLN A 1 77 ? 3.154 -4.935 -1.876 1.00 94.25 77 GLN A N 1
ATOM 593 C CA . GLN A 1 77 ? 3.283 -6.345 -2.236 1.00 94.25 77 GLN A CA 1
ATOM 594 C C . GLN A 1 77 ? 1.986 -6.849 -2.866 1.00 94.25 77 GLN A C 1
ATOM 596 O O . GLN A 1 77 ? 0.900 -6.334 -2.578 1.00 94.25 77 GLN A O 1
ATOM 601 N N . TYR A 1 78 ? 2.098 -7.859 -3.731 1.00 94.50 78 TYR A N 1
ATOM 602 C CA . TYR A 1 78 ? 0.927 -8.609 -4.174 1.00 94.50 78 TYR A CA 1
ATOM 603 C C . TYR A 1 78 ? 0.287 -9.297 -2.977 1.00 94.50 78 TYR A C 1
ATOM 605 O O . TYR A 1 78 ? 0.977 -9.743 -2.065 1.00 94.50 78 TYR A O 1
ATOM 613 N N . LEU A 1 79 ? -1.037 -9.357 -2.987 1.00 92.31 79 LEU A N 1
ATOM 614 C CA . LEU A 1 79 ? -1.756 -10.093 -1.968 1.00 92.31 79 LEU A CA 1
ATOM 615 C C . LEU A 1 79 ? -1.626 -11.597 -2.239 1.00 92.31 79 LEU A C 1
ATOM 617 O O . LEU A 1 79 ? -1.942 -12.044 -3.342 1.00 92.31 79 LEU A O 1
ATOM 621 N N . GLU A 1 80 ? -1.167 -12.355 -1.245 1.00 89.94 80 GLU A N 1
ATOM 622 C CA . GLU A 1 80 ? -0.965 -13.805 -1.362 1.00 89.94 80 GLU A CA 1
ATOM 623 C C . GLU A 1 80 ? -2.201 -14.593 -0.909 1.00 89.94 80 GLU A C 1
ATOM 625 O O . GLU A 1 80 ? -2.567 -15.580 -1.548 1.00 89.94 80 GLU A O 1
ATOM 630 N N . ASP A 1 81 ? -2.880 -14.128 0.145 1.00 88.06 81 ASP A N 1
ATOM 631 C CA . ASP A 1 81 ? -4.092 -14.748 0.682 1.00 88.06 81 ASP A CA 1
ATOM 632 C C . ASP A 1 81 ? -5.279 -13.770 0.666 1.00 88.06 81 ASP A C 1
ATOM 634 O O . ASP A 1 81 ? -5.228 -12.659 1.196 1.00 88.06 81 ASP A O 1
ATOM 638 N N . LEU A 1 82 ? -6.402 -14.205 0.091 1.00 85.44 82 LEU A N 1
ATOM 639 C CA . LEU A 1 82 ? -7.644 -13.432 0.070 1.00 85.44 82 LEU A CA 1
ATOM 640 C C . LEU A 1 82 ? -8.267 -13.275 1.463 1.00 85.44 82 LEU A C 1
ATOM 642 O O . LEU A 1 82 ? -9.008 -12.315 1.684 1.00 85.44 82 LEU A O 1
ATOM 646 N N . ASN A 1 83 ? -7.944 -14.150 2.422 1.00 88.44 83 ASN A N 1
ATOM 647 C CA . ASN A 1 83 ? -8.404 -14.000 3.806 1.00 88.44 83 ASN A CA 1
ATOM 648 C C . ASN A 1 83 ? -7.903 -12.695 4.443 1.00 88.44 83 ASN A C 1
ATOM 650 O O . ASN A 1 83 ? -8.565 -12.152 5.331 1.00 88.44 83 ASN A O 1
ATOM 654 N N . GLU A 1 84 ? -6.782 -12.146 3.961 1.00 85.50 84 GLU A N 1
ATOM 655 C CA . GLU A 1 84 ? -6.281 -10.847 4.410 1.00 85.50 84 GLU A CA 1
ATOM 656 C C . GLU A 1 84 ? -7.273 -9.715 4.119 1.00 85.50 84 GLU A C 1
ATOM 658 O O . GLU A 1 84 ? -7.382 -8.792 4.925 1.00 85.50 84 GLU A O 1
ATOM 663 N N . ILE A 1 85 ? -8.049 -9.804 3.030 1.00 84.94 85 ILE A N 1
ATOM 664 C CA . ILE A 1 85 ? -9.099 -8.825 2.707 1.00 84.94 85 ILE A CA 1
ATOM 665 C C . ILE A 1 85 ? -10.174 -8.853 3.793 1.00 84.94 85 ILE A C 1
ATOM 667 O O . ILE A 1 85 ? -10.526 -7.816 4.353 1.00 84.94 85 ILE A O 1
ATOM 671 N N . THR A 1 86 ? -10.670 -10.043 4.133 1.00 85.75 86 THR A N 1
ATOM 672 C CA . THR A 1 86 ? -11.714 -10.210 5.150 1.00 85.75 86 THR A CA 1
ATOM 673 C C . THR A 1 86 ? -11.223 -9.761 6.525 1.00 85.75 86 THR A C 1
ATOM 675 O O . THR A 1 86 ? -11.924 -9.016 7.209 1.00 85.75 86 THR A O 1
ATOM 678 N N . SER A 1 87 ? -10.002 -10.147 6.916 1.00 85.50 87 SER A N 1
ATOM 679 C CA . SER A 1 87 ? -9.397 -9.701 8.180 1.00 85.50 87 SER A CA 1
ATOM 680 C C . SER A 1 87 ? -9.262 -8.181 8.225 1.00 85.50 87 SER A C 1
ATOM 682 O O . SER A 1 87 ? -9.619 -7.558 9.221 1.00 85.50 87 SER A O 1
ATOM 684 N N . HIS A 1 88 ? -8.794 -7.568 7.134 1.00 81.19 88 HIS A N 1
ATOM 685 C CA . HIS A 1 88 ? -8.676 -6.116 7.014 1.00 81.19 88 HIS A CA 1
ATOM 686 C C . HIS A 1 88 ? -10.028 -5.416 7.170 1.00 81.19 88 HIS A C 1
ATOM 688 O O . HIS A 1 88 ? -10.134 -4.480 7.959 1.00 81.19 88 HIS A O 1
ATOM 694 N N . MET A 1 89 ? -11.077 -5.913 6.513 1.00 80.56 89 MET A N 1
ATOM 695 C CA . MET A 1 89 ? -12.432 -5.363 6.636 1.00 80.56 89 MET A CA 1
ATOM 696 C C . MET A 1 89 ? -12.985 -5.459 8.064 1.00 80.56 89 MET A C 1
ATOM 698 O O . MET A 1 89 ? -13.564 -4.495 8.570 1.00 80.56 89 MET A O 1
ATOM 702 N N . LEU A 1 90 ? -12.788 -6.597 8.736 1.00 83.31 90 LEU A N 1
ATOM 703 C CA . LEU A 1 90 ? -13.230 -6.790 10.120 1.00 83.31 90 LEU A CA 1
ATOM 704 C C . LEU A 1 90 ? -12.471 -5.888 11.096 1.00 83.31 90 LEU A C 1
ATOM 706 O O . LEU A 1 90 ? -13.070 -5.314 12.006 1.00 83.31 90 LEU A O 1
ATOM 710 N N . GLU A 1 91 ? -11.162 -5.733 10.906 1.00 78.12 91 GLU A N 1
ATOM 711 C CA . GLU A 1 91 ? -10.343 -4.847 11.731 1.00 78.12 91 GLU A CA 1
ATOM 712 C C . GLU A 1 91 ? -10.785 -3.393 11.592 1.00 78.12 91 GLU A C 1
ATOM 714 O O . GLU A 1 91 ? -10.990 -2.728 12.606 1.00 78.12 91 GLU A O 1
ATOM 719 N N . VAL A 1 92 ? -11.014 -2.927 10.361 1.00 75.06 92 VAL A N 1
ATOM 720 C CA . VAL A 1 92 ? -11.531 -1.582 10.085 1.00 75.06 92 VAL A CA 1
ATOM 721 C C . VAL A 1 92 ? -12.889 -1.361 10.753 1.00 75.06 92 VAL A C 1
ATOM 723 O O . VAL A 1 92 ? -13.078 -0.346 11.425 1.00 75.06 92 VAL A O 1
ATOM 726 N N . ALA A 1 93 ? -13.820 -2.310 10.622 1.00 80.06 93 ALA A N 1
ATOM 727 C CA . ALA A 1 93 ? -15.147 -2.216 11.233 1.00 80.06 93 ALA A CA 1
ATOM 728 C C . ALA A 1 93 ? -15.096 -2.175 12.773 1.00 80.06 93 ALA A C 1
ATOM 730 O O . ALA A 1 93 ? -15.959 -1.576 13.415 1.00 80.06 93 ALA A O 1
ATOM 731 N N . LEU A 1 94 ? -14.070 -2.777 13.377 1.00 78.50 94 LEU A N 1
ATOM 732 C CA . LEU A 1 94 ? -13.883 -2.831 14.825 1.00 78.50 94 LEU A CA 1
ATOM 733 C C . LEU A 1 94 ? -13.227 -1.562 15.406 1.00 78.50 94 LEU A C 1
ATOM 735 O O . LEU A 1 94 ? -13.364 -1.306 16.606 1.00 78.50 94 LEU A O 1
ATOM 739 N N . ILE A 1 95 ? -12.523 -0.760 14.596 1.00 71.00 95 ILE A N 1
ATOM 740 C CA . ILE A 1 95 ? -11.821 0.456 15.051 1.00 71.00 95 ILE A CA 1
ATOM 741 C C . ILE A 1 95 ? -12.764 1.455 15.747 1.00 71.00 95 ILE A C 1
ATOM 743 O O . ILE A 1 95 ? -12.431 1.865 16.862 1.00 71.00 95 ILE A O 1
ATOM 747 N N . PRO A 1 96 ? -13.932 1.834 15.184 1.00 71.50 96 PRO A N 1
ATOM 748 C CA . PRO A 1 96 ? -14.850 2.769 15.836 1.00 71.50 96 PRO A CA 1
ATOM 749 C C . PRO A 1 96 ? -15.289 2.288 17.222 1.00 71.50 96 PRO A C 1
ATOM 751 O O . PRO A 1 96 ? -15.173 3.035 18.193 1.00 71.50 96 PRO A O 1
ATOM 754 N N . LEU A 1 97 ? -15.664 1.010 17.333 1.00 75.00 97 LEU A N 1
ATOM 755 C CA . LEU A 1 97 ? -16.102 0.382 18.584 1.00 75.00 97 LEU A CA 1
ATOM 756 C C . LEU A 1 97 ? -14.991 0.380 19.645 1.00 75.00 97 LEU A C 1
ATOM 758 O O . LEU A 1 97 ? -15.223 0.681 20.817 1.00 75.00 97 LEU A O 1
ATOM 762 N N . LYS A 1 98 ? -13.749 0.084 19.241 1.00 70.94 98 LYS A N 1
ATOM 763 C CA . LYS A 1 98 ? -12.585 0.159 20.138 1.00 70.94 98 LYS A CA 1
ATOM 764 C C . LYS A 1 98 ? -12.269 1.594 20.551 1.00 70.94 98 LYS A C 1
ATOM 766 O O . LYS A 1 98 ? -11.918 1.826 21.706 1.00 70.94 98 LYS A O 1
ATOM 771 N N . SER A 1 99 ? -12.396 2.545 19.629 1.00 67.81 99 SER A N 1
ATOM 772 C CA . SER A 1 99 ? -12.121 3.957 19.898 1.00 67.81 99 SER A CA 1
ATOM 773 C C . SER A 1 99 ? -13.117 4.558 20.893 1.00 67.81 99 SER A C 1
ATOM 775 O O . SER A 1 99 ? -12.722 5.330 21.763 1.00 67.81 99 SER A O 1
ATOM 777 N N . GLU A 1 100 ? -14.388 4.155 20.826 1.00 68.00 100 GLU A N 1
ATOM 778 C CA . GLU A 1 100 ? -15.422 4.551 21.782 1.00 68.00 100 GLU A CA 1
ATOM 779 C C . GLU A 1 100 ? -15.120 4.004 23.181 1.00 68.00 100 GLU A C 1
ATOM 781 O O . GLU A 1 100 ? -15.123 4.753 24.158 1.00 68.00 100 GLU A O 1
ATOM 786 N N . LYS A 1 101 ? -14.731 2.725 23.269 1.00 64.06 101 LYS A N 1
ATOM 787 C CA . LYS A 1 101 ? -14.326 2.099 24.534 1.00 64.06 101 LYS A CA 1
ATOM 788 C C . LYS A 1 101 ? -13.068 2.730 25.148 1.00 64.06 101 LYS A C 1
ATOM 790 O O . LYS A 1 101 ? -12.928 2.744 26.363 1.00 64.06 101 LYS A O 1
ATOM 795 N N . MET A 1 102 ? -12.139 3.251 24.344 1.00 59.97 102 MET A N 1
ATOM 796 C CA . MET A 1 102 ? -10.966 3.962 24.874 1.00 59.97 102 MET A CA 1
ATOM 797 C C . MET A 1 102 ? -11.317 5.361 25.390 1.00 59.97 102 MET A C 1
ATOM 799 O O . MET A 1 102 ? -10.800 5.751 26.434 1.00 59.97 102 MET A O 1
ATOM 803 N N . LYS A 1 103 ? -12.224 6.092 24.723 1.00 57.25 103 LYS A N 1
ATOM 804 C CA . LYS A 1 103 ? -12.687 7.416 25.187 1.00 57.25 103 LYS A CA 1
ATOM 805 C C . LYS A 1 103 ? -13.328 7.352 26.576 1.00 57.25 103 LYS A C 1
ATOM 807 O O . LYS A 1 103 ? -13.116 8.255 27.382 1.00 57.25 103 LYS A O 1
ATOM 812 N N . THR A 1 104 ? -14.070 6.286 26.872 1.00 52.47 104 THR A N 1
ATOM 813 C CA . THR A 1 104 ? -14.694 6.091 28.189 1.00 52.47 104 THR A CA 1
ATOM 814 C C . THR A 1 104 ? -13.672 5.767 29.283 1.00 52.47 104 THR A C 1
ATOM 816 O O . THR A 1 104 ? -13.796 6.291 30.387 1.00 52.47 104 THR A O 1
ATOM 819 N N . VAL A 1 105 ? -12.611 5.010 28.975 1.00 54.28 105 VAL A N 1
ATOM 820 C CA . VAL A 1 105 ? -11.514 4.722 29.924 1.00 54.28 105 VAL A CA 1
ATOM 821 C C . VAL A 1 105 ? -10.693 5.979 30.252 1.00 54.28 105 VAL A C 1
ATOM 823 O O . VAL A 1 105 ? -10.351 6.213 31.408 1.00 54.28 105 VAL A O 1
ATOM 826 N N . THR A 1 106 ? -10.442 6.859 29.273 1.00 52.09 106 THR A N 1
ATOM 827 C CA . THR A 1 106 ? -9.713 8.118 29.539 1.00 52.09 106 THR A CA 1
ATOM 828 C C . THR A 1 106 ? -10.530 9.099 30.390 1.00 52.09 106 THR A C 1
ATOM 830 O O . THR A 1 106 ? -9.961 9.896 31.133 1.00 52.09 106 THR A O 1
ATOM 833 N N . GLN A 1 107 ? -11.866 9.054 30.314 1.00 49.03 107 GLN A N 1
ATOM 834 C CA . GLN A 1 107 ? -12.726 9.844 31.199 1.00 49.03 107 GLN A CA 1
ATOM 835 C C . GLN A 1 107 ? -12.661 9.338 32.645 1.00 49.03 107 GLN A C 1
ATOM 837 O O . GLN A 1 107 ? -12.486 10.158 33.544 1.00 49.03 107 GLN A O 1
ATOM 842 N N . SER A 1 108 ? -12.726 8.023 32.887 1.00 50.28 108 SER A N 1
ATOM 843 C CA . SER A 1 108 ? -12.645 7.470 34.250 1.00 50.28 108 SER A CA 1
ATOM 844 C C . SER A 1 108 ? -11.313 7.768 34.948 1.00 50.28 108 SER A C 1
ATOM 846 O O . SER A 1 108 ? -11.314 8.086 36.138 1.00 50.28 108 SER A O 1
ATOM 848 N N . ASP A 1 109 ? -10.197 7.765 34.214 1.00 51.44 109 ASP A N 1
ATOM 849 C CA . ASP A 1 109 ? -8.873 8.074 34.774 1.00 51.44 109 ASP A CA 1
ATOM 850 C C . ASP A 1 109 ? -8.724 9.563 35.136 1.00 51.44 109 ASP A C 1
ATOM 852 O O . ASP A 1 109 ? -8.088 9.913 36.133 1.00 51.44 109 ASP A O 1
ATOM 856 N N . ASN A 1 110 ? -9.370 10.454 34.373 1.00 52.91 110 ASN A N 1
ATOM 857 C CA . ASN A 1 110 ? -9.401 11.888 34.667 1.00 52.91 110 ASN A CA 1
ATOM 858 C C . ASN A 1 110 ? -10.292 12.217 35.878 1.00 52.91 110 ASN A C 1
ATOM 860 O O . ASN A 1 110 ? -9.919 13.066 36.686 1.00 52.91 110 ASN A O 1
ATOM 864 N N . TYR A 1 111 ? -11.417 11.515 36.070 1.00 53.81 111 TYR A N 1
ATOM 865 C CA . TYR A 1 111 ? -12.228 11.650 37.289 1.00 53.81 111 TYR A CA 1
ATOM 866 C C . TYR A 1 111 ? -11.494 11.146 38.541 1.00 53.81 111 TYR A C 1
ATOM 868 O O . TYR A 1 111 ? -11.622 11.756 39.602 1.00 53.81 111 TYR A O 1
ATOM 876 N N . ALA A 1 112 ? -10.697 10.079 38.427 1.00 53.62 112 ALA A N 1
ATOM 877 C CA . ALA A 1 112 ? -9.892 9.563 39.536 1.00 53.62 112 ALA A CA 1
ATOM 878 C C . ALA A 1 112 ? -8.727 10.501 39.911 1.00 53.62 112 ALA A C 1
ATOM 880 O O . ALA A 1 112 ? -8.458 10.701 41.095 1.00 53.62 112 ALA A O 1
ATOM 881 N N . LYS A 1 113 ? -8.069 11.135 38.928 1.00 53.47 113 LYS A N 1
ATOM 882 C CA . LYS A 1 113 ? -7.022 12.144 39.181 1.00 53.47 113 LYS A CA 1
ATOM 883 C C . LYS A 1 113 ? -7.562 13.424 39.822 1.00 53.47 113 LYS A C 1
ATOM 885 O O . LYS A 1 113 ? -6.928 13.962 40.723 1.00 53.47 113 LYS A O 1
ATOM 890 N N . MET A 1 114 ? -8.748 13.875 39.412 1.00 50.22 114 MET A N 1
ATOM 891 C CA . MET A 1 114 ? -9.355 15.107 39.927 1.00 50.22 114 MET A CA 1
ATOM 892 C C . MET A 1 114 ? -9.794 14.994 41.403 1.00 50.22 114 MET A C 1
ATOM 894 O O . MET A 1 114 ? -9.828 16.000 42.102 1.00 50.22 114 MET A O 1
ATOM 898 N N . GLN A 1 115 ? -10.072 13.782 41.906 1.00 52.25 115 GLN A N 1
ATOM 899 C CA . GLN A 1 115 ? -10.376 13.544 43.330 1.00 52.25 115 GLN A CA 1
ATOM 900 C C . GLN A 1 115 ? -9.129 13.468 44.230 1.00 52.25 115 GLN A C 1
ATOM 902 O O . GLN A 1 115 ? -9.237 13.638 45.444 1.00 52.25 115 GLN A O 1
ATOM 907 N N . LEU A 1 116 ? -7.945 13.227 43.657 1.00 53.06 116 LEU A N 1
ATOM 908 C CA . LEU A 1 116 ? -6.680 13.171 44.401 1.00 53.06 116 LEU A CA 1
ATOM 909 C C . LEU A 1 116 ? -6.074 14.563 44.645 1.00 53.06 116 LEU A C 1
ATOM 911 O O . LEU A 1 116 ? -5.420 14.763 45.665 1.00 53.06 116 LEU A O 1
ATOM 915 N N . GLU A 1 117 ? -6.333 15.538 43.769 1.00 48.31 117 GLU A N 1
ATOM 916 C CA . GLU A 1 117 ? -5.838 16.917 43.928 1.00 48.31 117 GLU A CA 1
ATOM 917 C C . GLU A 1 117 ? -6.697 17.777 44.873 1.00 48.31 117 GLU A C 1
ATOM 919 O O . GLU A 1 117 ? -6.213 18.769 45.412 1.00 48.31 117 GLU A O 1
ATOM 924 N N . SER A 1 118 ? -7.944 17.384 45.156 1.00 46.22 118 SER A N 1
ATOM 925 C CA . SER A 1 118 ? -8.832 18.122 46.068 1.00 46.22 118 SER A CA 1
ATOM 926 C C . SER A 1 118 ? -8.579 17.869 47.562 1.00 46.22 118 SER A C 1
ATOM 928 O O . SER A 1 118 ? -9.258 18.474 48.388 1.00 46.22 118 SER A O 1
ATOM 930 N N . ASN A 1 119 ? -7.633 16.991 47.932 1.00 51.09 119 ASN A N 1
ATOM 931 C CA . ASN A 1 119 ? -7.404 16.594 49.332 1.00 51.09 119 ASN A CA 1
ATOM 932 C C . ASN A 1 119 ? -6.034 16.994 49.916 1.00 51.09 119 ASN A C 1
ATOM 934 O O . ASN A 1 119 ? -5.692 16.557 51.011 1.00 51.09 119 ASN A O 1
ATOM 938 N N . TYR A 1 120 ? -5.253 17.837 49.236 1.00 41.53 120 TYR A N 1
ATOM 939 C CA . TYR A 1 120 ? -4.036 18.427 49.811 1.00 41.53 120 TYR A CA 1
ATOM 940 C C . TYR A 1 120 ? -4.166 19.947 49.898 1.00 41.53 120 TYR A C 1
ATOM 942 O O . TYR A 1 120 ? -3.577 20.713 49.139 1.00 41.53 120 TYR A O 1
ATOM 950 N N . GLY A 1 121 ? -4.980 20.376 50.862 1.00 42.62 121 GLY A N 1
ATOM 951 C CA . GLY A 1 121 ? -4.894 21.719 51.411 1.00 42.62 121 GLY A CA 1
ATOM 952 C C . GLY A 1 121 ? -3.598 21.873 52.206 1.00 42.62 121 GLY A C 1
ATOM 953 O O . GLY A 1 121 ? -3.343 21.109 53.127 1.00 42.62 121 GLY A O 1
ATOM 954 N N . THR A 1 122 ? -2.814 22.870 51.807 1.00 45.72 122 THR A N 1
ATOM 955 C CA . THR A 1 122 ? -2.064 23.792 52.670 1.00 45.72 122 THR A CA 1
ATOM 956 C C . THR A 1 122 ? -1.285 23.196 53.848 1.00 45.72 122 THR A C 1
ATOM 958 O O . THR A 1 122 ? -1.848 23.009 54.918 1.00 45.72 122 THR A O 1
ATOM 961 N N . GLU A 1 123 ? 0.043 23.107 53.723 1.00 33.00 123 GLU A N 1
ATOM 962 C CA . GLU A 1 123 ? 0.940 23.546 54.800 1.00 33.00 123 GLU A CA 1
ATOM 963 C C . GLU A 1 123 ? 2.350 23.879 54.284 1.00 33.00 123 GLU A C 1
ATOM 965 O O . GLU A 1 123 ? 2.843 23.347 53.293 1.00 33.00 123 GLU A O 1
ATOM 970 N N . SER A 1 124 ? 2.932 24.876 54.938 1.00 38.66 124 SER A N 1
ATOM 971 C CA . SER A 1 124 ? 4.135 25.626 54.591 1.00 38.66 124 SER A CA 1
ATOM 972 C C . SER A 1 124 ? 5.429 24.835 54.835 1.00 38.66 124 SER A C 1
ATOM 974 O O . SER A 1 124 ? 5.540 24.170 55.860 1.00 38.66 124 SER A O 1
ATOM 976 N N . GLY A 1 125 ? 6.453 25.012 53.985 1.00 33.66 125 GLY A N 1
ATOM 977 C CA . GLY A 1 125 ? 7.851 24.883 54.426 1.00 33.66 125 GLY A CA 1
ATOM 978 C C . GLY A 1 125 ? 8.856 24.156 53.517 1.00 33.66 125 GLY A C 1
ATOM 979 O O . GLY A 1 125 ? 8.816 22.944 53.370 1.00 33.66 125 GLY A O 1
ATOM 980 N N . VAL A 1 126 ? 9.876 24.928 53.116 1.00 32.75 126 VAL A N 1
ATOM 981 C CA . VAL A 1 126 ? 11.303 24.561 52.957 1.00 32.75 126 VAL A CA 1
ATOM 982 C C . VAL A 1 126 ? 11.763 23.853 51.665 1.00 32.75 126 VAL A C 1
ATOM 984 O O . VAL A 1 126 ? 11.299 22.795 51.260 1.00 32.75 126 VAL A O 1
ATOM 987 N N . ASN A 1 127 ? 12.770 24.490 51.056 1.00 41.22 127 ASN A N 1
ATOM 988 C CA . ASN A 1 127 ? 13.543 24.099 49.878 1.00 41.22 127 ASN A CA 1
ATOM 989 C C . ASN A 1 127 ? 14.154 22.690 49.967 1.00 41.22 127 ASN A C 1
ATOM 991 O O . ASN A 1 127 ? 14.766 22.359 50.979 1.00 41.22 127 ASN A O 1
ATOM 995 N N . ASN A 1 128 ? 14.157 21.954 48.848 1.00 35.47 128 ASN A N 1
ATOM 996 C CA . ASN A 1 128 ? 15.306 21.124 48.478 1.00 35.47 128 ASN A CA 1
ATOM 997 C C . ASN A 1 128 ? 15.341 20.801 46.975 1.00 35.47 128 ASN A C 1
ATOM 999 O O . ASN A 1 128 ? 14.505 20.081 46.435 1.00 35.47 128 ASN A O 1
ATOM 1003 N N . THR A 1 129 ? 16.370 21.320 46.312 1.00 41.44 129 THR A N 1
ATOM 1004 C CA . THR A 1 129 ? 16.872 20.885 45.007 1.00 41.44 129 THR A CA 1
ATOM 1005 C C . THR A 1 129 ? 17.460 19.480 45.108 1.00 41.44 129 THR A C 1
ATOM 1007 O O . THR A 1 129 ? 18.461 19.285 45.792 1.00 41.44 129 THR A O 1
ATOM 1010 N N . SER A 1 130 ? 16.920 18.523 44.352 1.00 35.44 130 SER A N 1
ATOM 1011 C CA . SER A 1 130 ? 17.725 17.433 43.790 1.00 35.44 130 SER A CA 1
ATOM 1012 C C . SER A 1 130 ? 17.107 16.908 42.494 1.00 35.44 130 SER A C 1
ATOM 1014 O O . SER A 1 130 ? 15.898 16.755 42.349 1.00 35.44 130 SER A O 1
ATOM 1016 N N . VAL A 1 131 ? 17.997 16.751 41.525 1.00 38.41 131 VAL A N 1
ATOM 1017 C CA . VAL A 1 131 ? 17.792 16.426 40.118 1.00 38.41 131 VAL A CA 1
ATOM 1018 C C . VAL A 1 131 ? 17.811 14.907 39.914 1.00 38.41 131 VAL A C 1
ATOM 1020 O O . VAL A 1 131 ? 18.554 14.205 40.590 1.00 38.41 131 VAL A O 1
ATOM 1023 N N . ALA A 1 132 ? 17.081 14.479 38.879 1.00 37.03 132 ALA A N 1
ATOM 1024 C CA . ALA A 1 132 ? 17.190 13.228 38.119 1.00 37.03 132 ALA A CA 1
ATOM 1025 C C . ALA A 1 132 ? 16.501 11.9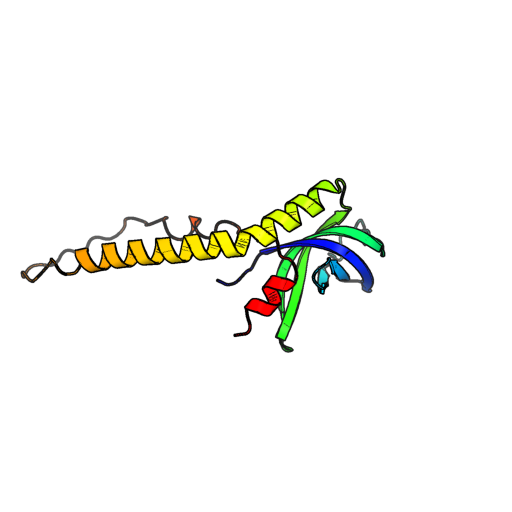63 38.664 1.00 37.03 132 ALA A C 1
ATOM 1027 O O . ALA A 1 132 ? 16.938 11.303 39.598 1.00 37.03 132 ALA A O 1
ATOM 1028 N N . GLY A 1 133 ? 15.475 11.561 37.911 1.00 34.66 133 GLY A N 1
ATOM 1029 C CA . GLY A 1 133 ? 14.861 10.239 37.907 1.00 34.66 133 GLY A CA 1
ATOM 1030 C C . GLY A 1 133 ? 14.023 10.101 36.639 1.00 34.66 133 GLY A C 1
ATOM 1031 O O . GLY A 1 133 ? 12.813 10.279 36.663 1.00 34.66 133 GLY A O 1
ATOM 1032 N N . SER A 1 134 ? 14.711 9.899 35.517 1.00 37.34 134 SER A N 1
ATOM 1033 C CA . SER A 1 134 ? 14.222 9.734 34.144 1.00 37.34 134 SER A CA 1
ATOM 1034 C C . SER A 1 134 ? 12.929 8.915 34.022 1.00 37.34 134 SER A C 1
ATOM 1036 O O . SER A 1 134 ? 12.947 7.684 34.025 1.00 37.34 134 SER A O 1
ATOM 1038 N N . GLY A 1 135 ? 11.808 9.617 33.845 1.00 34.84 135 GLY A N 1
ATOM 1039 C CA . GLY A 1 135 ? 10.521 9.052 33.453 1.00 34.84 135 GLY A CA 1
ATOM 1040 C C . GLY A 1 135 ? 10.520 8.630 31.985 1.00 34.84 135 GLY A C 1
ATOM 1041 O O . GLY A 1 135 ? 10.053 9.362 31.120 1.00 34.84 135 GLY A O 1
ATOM 1042 N N . ALA A 1 136 ? 11.007 7.425 31.699 1.00 40.69 136 ALA A N 1
ATOM 1043 C CA . ALA A 1 136 ? 10.871 6.771 30.397 1.00 40.69 136 ALA A CA 1
ATOM 1044 C C . ALA A 1 136 ? 9.461 6.169 30.181 1.00 40.69 136 ALA A C 1
ATOM 1046 O O . ALA A 1 136 ? 9.330 5.070 29.649 1.00 40.69 136 ALA A O 1
ATOM 1047 N N . SER A 1 137 ? 8.392 6.859 30.606 1.00 40.78 137 SER A N 1
ATOM 1048 C CA . SER A 1 137 ? 7.005 6.377 30.453 1.00 40.78 137 SER A CA 1
ATOM 1049 C C . SER A 1 137 ? 6.217 7.066 29.330 1.00 40.78 137 SER A C 1
ATOM 1051 O O . SER A 1 137 ? 5.097 6.659 29.038 1.00 40.78 137 SER A O 1
ATOM 1053 N N . GLY A 1 138 ? 6.797 8.076 28.670 1.00 35.28 138 GLY A N 1
ATOM 1054 C CA . GLY A 1 138 ? 6.120 8.856 27.624 1.00 35.28 138 GLY A CA 1
ATOM 1055 C C . GLY A 1 138 ? 6.448 8.442 26.188 1.00 35.28 138 GLY A C 1
ATOM 1056 O O . GLY A 1 138 ? 5.587 8.519 25.316 1.00 35.28 138 GLY A O 1
ATOM 1057 N N . ASP A 1 139 ? 7.672 7.975 25.926 1.00 36.66 139 ASP A N 1
ATOM 1058 C CA . ASP A 1 139 ? 8.138 7.734 24.550 1.00 36.66 139 ASP A CA 1
ATOM 1059 C C . ASP A 1 139 ? 7.909 6.306 24.053 1.00 36.66 139 ASP A C 1
ATOM 1061 O O . ASP A 1 139 ? 7.742 6.097 22.852 1.00 36.66 139 ASP A O 1
ATOM 1065 N N . ALA A 1 140 ? 7.780 5.332 24.958 1.00 34.62 140 ALA A N 1
ATOM 1066 C CA . ALA A 1 140 ? 7.377 3.980 24.582 1.00 34.62 140 ALA A CA 1
ATOM 1067 C C . ALA A 1 140 ? 5.922 3.923 24.092 1.00 34.62 140 ALA A C 1
ATOM 1069 O O . ALA A 1 140 ? 5.571 2.958 23.436 1.00 34.62 140 ALA A O 1
ATOM 1070 N N . ALA A 1 141 ? 5.092 4.945 24.356 1.00 33.16 141 ALA A N 1
ATOM 1071 C CA . ALA A 1 141 ? 3.700 5.030 23.907 1.00 33.16 141 ALA A CA 1
ATOM 1072 C C . ALA A 1 141 ? 3.533 5.591 22.479 1.00 33.16 141 ALA A C 1
ATOM 1074 O O . ALA A 1 141 ? 2.430 5.548 21.935 1.00 33.16 141 ALA A O 1
ATOM 1075 N N . LYS A 1 142 ? 4.623 5.999 21.809 1.00 33.16 142 LYS A N 1
ATOM 1076 C CA . LYS A 1 142 ? 4.672 6.130 20.338 1.00 33.16 142 LYS A CA 1
ATOM 1077 C C . LYS A 1 142 ? 4.783 4.747 19.674 1.00 33.16 142 LYS A C 1
ATOM 1079 O O . LYS A 1 142 ? 5.475 4.582 18.671 1.00 33.16 142 LYS A O 1
ATOM 1084 N N . ILE A 1 143 ? 4.125 3.737 20.257 1.00 33.69 143 ILE A N 1
ATOM 1085 C CA . ILE A 1 143 ? 3.995 2.400 19.682 1.00 33.69 143 ILE A CA 1
ATOM 1086 C C . ILE A 1 143 ? 3.356 2.589 18.318 1.00 33.69 143 ILE A C 1
ATOM 1088 O O . ILE A 1 143 ? 2.226 3.062 18.219 1.00 33.69 143 ILE A O 1
ATOM 1092 N N . MET A 1 144 ? 4.131 2.242 17.296 1.00 31.30 144 MET A N 1
ATOM 1093 C CA . MET A 1 144 ? 3.765 2.036 15.902 1.00 31.30 144 MET A CA 1
ATOM 1094 C C . MET A 1 144 ? 2.287 1.630 15.757 1.00 31.30 144 MET A C 1
ATOM 1096 O O . MET A 1 144 ? 1.932 0.453 15.795 1.00 31.30 144 MET A O 1
ATOM 1100 N N . GLN A 1 145 ? 1.403 2.618 15.620 1.00 38.72 145 GLN A N 1
ATOM 1101 C CA . GLN A 1 145 ? -0.008 2.379 15.363 1.00 38.72 145 GLN A CA 1
ATOM 1102 C C . GLN A 1 145 ? -0.145 2.069 13.880 1.00 38.72 145 GLN A C 1
ATOM 1104 O O . GLN A 1 145 ? -0.336 2.958 13.055 1.00 38.72 145 GLN A O 1
ATOM 1109 N N . VAL A 1 146 ? -0.002 0.788 13.544 1.00 38.47 146 VAL A N 1
ATOM 1110 C CA . VAL A 1 146 ? -0.427 0.248 12.253 1.00 38.47 146 VAL A CA 1
ATOM 1111 C C . VAL A 1 146 ? -1.950 0.323 12.235 1.00 38.47 146 VAL A C 1
ATOM 1113 O O . VAL A 1 146 ? -2.642 -0.613 12.630 1.00 38.47 146 VAL A O 1
ATOM 1116 N N . ILE A 1 147 ? -2.496 1.472 11.848 1.00 47.69 147 ILE A N 1
ATOM 1117 C CA . ILE A 1 147 ? -3.934 1.596 11.644 1.00 47.69 147 ILE A CA 1
ATOM 1118 C C . ILE A 1 147 ? -4.217 1.009 10.268 1.00 47.69 147 ILE A C 1
ATOM 1120 O O . ILE A 1 147 ? -3.701 1.461 9.251 1.00 47.69 147 ILE A O 1
ATOM 1124 N N . ARG A 1 148 ? -5.013 -0.053 10.218 1.00 52.06 148 ARG A N 1
ATOM 1125 C CA . ARG A 1 148 ? -5.555 -0.536 8.952 1.00 52.06 148 ARG A CA 1
ATOM 1126 C C . ARG A 1 148 ? -6.610 0.469 8.506 1.00 52.06 148 ARG A C 1
ATOM 1128 O O . ARG A 1 148 ? -7.580 0.704 9.220 1.00 52.06 148 ARG A O 1
ATOM 1135 N N . VAL A 1 149 ? -6.360 1.149 7.392 1.00 51.00 149 VAL A N 1
ATOM 1136 C CA . VAL A 1 149 ? -7.222 2.220 6.889 1.00 51.00 149 VAL A CA 1
ATOM 1137 C C . VAL A 1 149 ? -8.047 1.654 5.743 1.00 51.00 149 VAL A C 1
ATOM 1139 O O . VAL A 1 149 ? -7.492 1.190 4.751 1.00 51.00 149 VAL A O 1
ATOM 1142 N N . SER A 1 150 ? -9.369 1.719 5.870 1.00 50.94 150 SER A N 1
ATOM 1143 C CA . SER A 1 150 ? -10.240 1.889 4.703 1.00 50.94 150 SER A CA 1
ATOM 1144 C C . SER A 1 150 ? -10.510 3.374 4.508 1.00 50.94 150 SER A C 1
ATOM 1146 O O . SER A 1 150 ? -10.514 4.143 5.477 1.00 50.94 150 SER A O 1
ATOM 1148 N N . VAL A 1 151 ? -10.748 3.783 3.262 1.00 48.91 151 VAL A N 1
ATOM 1149 C CA . VAL A 1 151 ? -10.926 5.188 2.846 1.00 48.91 151 VAL A CA 1
ATOM 1150 C C . VAL A 1 151 ? -11.987 5.923 3.684 1.00 48.91 151 VAL A C 1
ATOM 1152 O O . VAL A 1 151 ? -11.863 7.124 3.904 1.00 48.91 151 VAL A O 1
ATOM 1155 N N . LEU A 1 152 ? -12.957 5.217 4.273 1.00 40.12 152 LEU A N 1
ATOM 1156 C CA . LEU A 1 152 ? -13.950 5.778 5.203 1.00 40.12 152 LEU A CA 1
ATOM 1157 C C . LEU A 1 152 ? -13.367 6.572 6.396 1.00 40.12 152 LEU A C 1
ATOM 1159 O O . LEU A 1 152 ? -13.991 7.537 6.834 1.00 40.12 152 LEU A O 1
ATOM 1163 N N . LEU A 1 153 ? -12.166 6.248 6.893 1.00 42.84 153 LEU A N 1
ATOM 1164 C CA . LEU A 1 153 ? -11.517 7.001 7.986 1.00 42.84 153 LEU A CA 1
ATOM 1165 C C . LEU A 1 153 ? -10.944 8.364 7.546 1.00 42.84 153 LEU A C 1
ATOM 1167 O O . LEU A 1 153 ? -10.555 9.174 8.386 1.00 42.84 153 LEU A O 1
ATOM 1171 N N . GLN A 1 154 ? -10.905 8.650 6.240 1.00 41.94 154 GLN A N 1
ATOM 1172 C CA . GLN A 1 154 ? -10.576 9.980 5.717 1.00 41.94 154 GLN A CA 1
ATOM 1173 C C . GLN A 1 154 ? -11.747 10.960 5.867 1.00 41.94 154 GLN A C 1
ATOM 1175 O O . GLN A 1 154 ? -11.511 12.148 6.077 1.00 41.94 154 GLN A O 1
ATOM 1180 N N . LEU A 1 155 ? -12.989 10.464 5.792 1.00 35.75 155 LEU A N 1
ATOM 1181 C CA . LEU A 1 155 ? -14.202 11.289 5.800 1.00 35.75 155 LEU A CA 1
ATOM 1182 C C . LEU A 1 155 ? -14.656 11.669 7.213 1.00 35.75 155 LEU A C 1
ATOM 1184 O O . LEU A 1 155 ? -15.197 12.749 7.408 1.00 35.75 155 LEU A O 1
ATOM 1188 N N . THR A 1 156 ? -14.378 10.846 8.224 1.00 39.72 156 THR A N 1
ATOM 1189 C CA . THR A 1 156 ? -14.741 11.144 9.622 1.00 39.72 156 THR A CA 1
ATOM 1190 C C . THR A 1 156 ? -13.796 12.118 10.332 1.00 39.72 156 THR A C 1
ATOM 1192 O O . THR A 1 156 ? -14.030 12.447 11.490 1.00 39.72 156 THR A O 1
ATOM 1195 N N . ALA A 1 157 ? -12.755 12.617 9.655 1.00 39.38 157 ALA A N 1
ATOM 1196 C CA . ALA A 1 157 ? -11.892 13.692 10.159 1.00 39.38 157 ALA A CA 1
ATOM 1197 C C . ALA A 1 157 ? -12.343 15.105 9.723 1.00 39.38 157 ALA A C 1
ATOM 1199 O O . ALA A 1 157 ? -11.680 16.079 10.069 1.00 39.38 157 ALA A O 1
ATOM 1200 N N 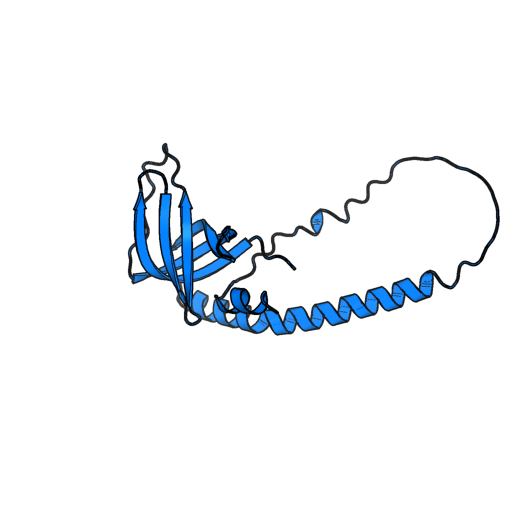. TYR A 1 158 ? -13.449 15.215 8.979 1.00 32.12 158 TYR A N 1
ATOM 1201 C CA . TYR A 1 158 ? -14.130 16.474 8.676 1.00 32.12 158 TYR A CA 1
ATOM 1202 C C . TYR A 1 158 ? -15.502 16.477 9.358 1.00 32.12 158 TYR A C 1
ATOM 1204 O O . TYR A 1 158 ? -16.489 16.040 8.773 1.00 32.12 158 TYR A O 1
ATOM 1212 N N . ASN A 1 159 ? -15.526 16.907 10.620 1.00 32.53 159 ASN A N 1
ATOM 1213 C CA . ASN A 1 159 ? -16.641 17.576 11.300 1.00 32.53 159 ASN A CA 1
ATOM 1214 C C . ASN A 1 159 ? -16.123 18.180 12.605 1.00 32.53 159 ASN A C 1
ATOM 1216 O O . ASN A 1 159 ? -15.522 17.419 13.398 1.00 32.53 159 ASN A O 1
#

Mean predicted aligned error: 14.93 Å

Radius of gyration: 22.6 Å; Cα contacts (8 Å, |Δi|>4): 209; chains: 1; bounding box: 37×40×68 Å

Sequence (159 aa):
MEVHLATIIGVIRSVDVSSIKVNYLVEDSTGCMSCVHWIDAEDHSYKPLKNRSCVKIIGHIKSLQDGKKNLMIYSAQYLEDLNEITSHMLEVALIPLKSEKMKTVTQSDNYAKMQLESNYGTESGVNNTSVAGSGASGDAAKIMQVIRVSVLLQLTAYN

Organism: Diaphorina citri (NCBI:txid121845)

Nearest PDB structures (foldseek):
  4o2d-assembly1_A  TM=8.080E-01  e=1.683E-04  Mycolicibacterium smegmatis MC2 155
  4o2d-assembly1_B  TM=8.094E-01  e=1.894E-04  Mycolicibacterium smegmatis MC2 155
  4rmf-assembly1_A-2 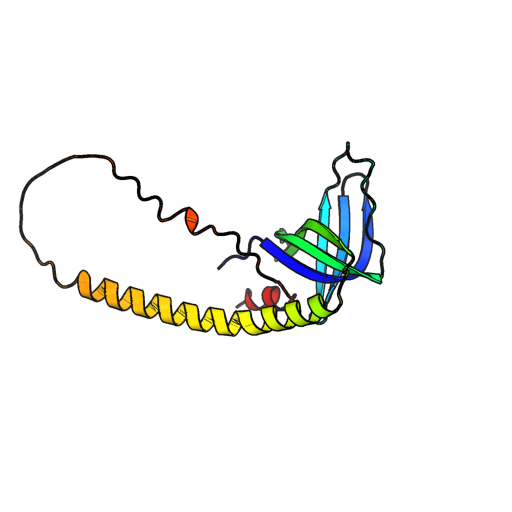 TM=7.975E-01  e=3.419E-04  Mycolicibacterium smegmatis MC2 155
  5gqo-assembly1_B-2  TM=7.309E-01  e=1.495E-03  Mycolicibacterium smegmatis MC2 155
  3koj-assembly1_A  TM=7.765E-01  e=3.846E-03  Synechococcus elongatus PCC 6301

Secondary structure (DSSP, 8-state):
----EEEEEEEEEEEEE-SSEEEEEEEETTEEEEEEEEPPTT-TT--PPPTT-EEEEEEEEEE-TTS-EEEEEEEEEE---THHHHHHHHHHHHHHHHHHHHHHHHHHHHHHHHHHHTT----------------TTSSTT----EEE--THHHHTT--

pLDDT: mean 70.32, std 22.49, range [31.3, 96.56]

InterPro domains:
  IPR012340 Nucleic acid-binding, OB-fold [G3DSA:2.40.50.140] (1-103)
  IPR012340 Nucleic acid-binding, OB-fold [SSF50249] (2-98)
  IPR040260 Replication factor A protein-like [PTHR13989] (2-116)